Protein AF-A0A529LYV6-F1 (afdb_monomer)

Foldseek 3Di:
DVLLLVLCCVVQVPDPQKAADPRDPDDFKGKIFGHPAQAQVVVQVCCCVPVVDHWDAQCVVPPVRRRMIIDGSPDPNVVD

pLDDT: mean 94.19, std 5.78, range [56.62, 98.06]

Solvent-accessible surface area (backbone atoms only — not comparable to full-atom values): 4658 Å² total; per-residue (Å²): 119,66,63,30,49,54,49,42,54,62,55,48,69,72,40,88,54,50,44,70,68,85,82,70,97,71,68,51,66,49,62,34,32,44,69,96,45,65,54,15,59,62,52,33,52,51,39,31,73,76,70,70,45,86,51,45,39,17,50,85,78,36,77,94,31,26,32,24,34,38,39,78,35,81,57,61,73,94,79,101

Sequence (80 aa):
IRTGLDLAYDRLARIPGVILPTKPRGGMYAFFAIEGEADARQVCARILETARVGLAPGHLFGNSAAAFLRMCVCRDSGQI

Mean predicted aligned error: 2.86 Å

Secondary structure (DSSP, 8-state):
-HHHHHHHHHHHTTSTTEE--PPPSS-SEEEEEETT---HHHHHHHHHHHH----EEGGGG-GGGTTEEEEE--S-TTT-

Radius of gyration: 11.98 Å; Cα contacts (8 Å, |Δi|>4): 128; chains: 1; bounding box: 25×30×30 Å

Structure (mmCIF, N/CA/C/O backbone):
data_AF-A0A529LYV6-F1
#
_entry.id   AF-A0A529LYV6-F1
#
loop_
_atom_site.group_PDB
_atom_site.id
_atom_site.type_symbol
_atom_site.label_atom_id
_atom_site.label_alt_id
_atom_site.label_comp_id
_atom_site.label_asym_id
_atom_site.label_entity_id
_atom_site.label_seq_id
_atom_site.pdbx_PDB_ins_code
_atom_site.Cartn_x
_atom_site.Cartn_y
_atom_site.Cartn_z
_atom_site.occupancy
_atom_site.B_iso_or_equiv
_atom_site.auth_seq_id
_atom_site.auth_comp_id
_atom_site.auth_asym_id
_atom_site.auth_atom_id
_atom_site.pdbx_PDB_model_num
ATOM 1 N N . ILE A 1 1 ? 6.260 -15.302 -1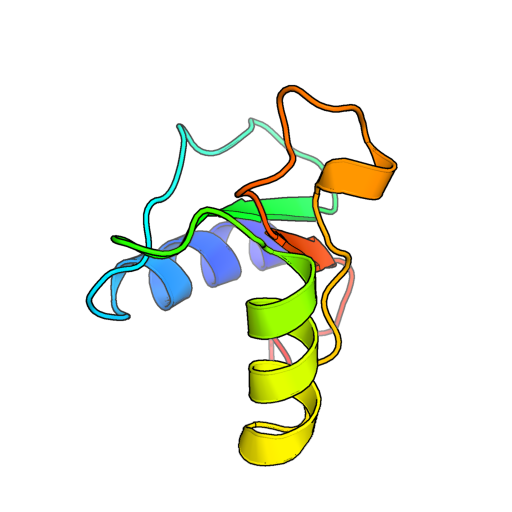0.188 1.00 56.62 1 ILE A N 1
ATOM 2 C CA . ILE A 1 1 ? 6.712 -14.006 -9.606 1.00 56.62 1 ILE A CA 1
ATOM 3 C C . ILE A 1 1 ? 5.791 -12.822 -9.979 1.00 56.62 1 ILE A C 1
ATOM 5 O O . ILE A 1 1 ? 5.660 -11.926 -9.1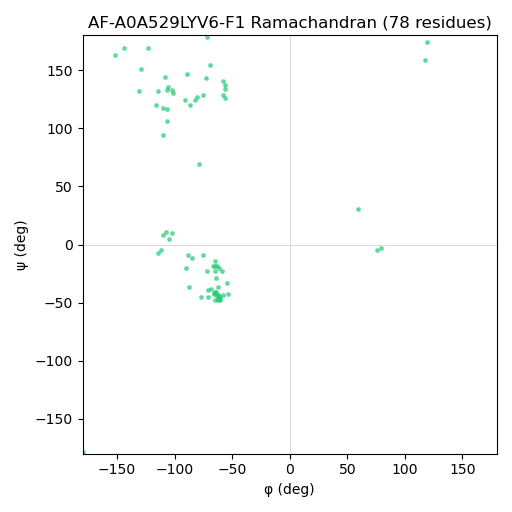63 1.00 56.62 1 ILE A O 1
ATOM 9 N N . ARG A 1 2 ? 5.074 -12.812 -11.122 1.00 68.19 2 ARG A N 1
ATOM 10 C CA . ARG A 1 2 ? 4.088 -11.749 -11.460 1.00 68.19 2 ARG A CA 1
ATOM 11 C C . ARG A 1 2 ? 2.822 -11.725 -10.583 1.00 68.19 2 ARG A C 1
ATOM 13 O O . ARG A 1 2 ? 2.379 -10.655 -10.183 1.00 68.19 2 ARG A O 1
ATOM 20 N N . THR A 1 3 ? 2.306 -12.902 -10.228 1.00 87.50 3 THR A N 1
ATOM 21 C CA . THR A 1 3 ? 1.001 -13.082 -9.569 1.00 87.50 3 THR A CA 1
ATOM 22 C C . THR A 1 3 ? 0.821 -12.262 -8.290 1.00 87.50 3 THR A C 1
ATOM 24 O O . THR A 1 3 ? -0.228 -11.662 -8.106 1.00 87.50 3 THR A O 1
ATOM 27 N N . GLY A 1 4 ? 1.835 -12.188 -7.420 1.00 93.69 4 GLY A N 1
ATOM 28 C CA . GLY A 1 4 ? 1.713 -11.472 -6.145 1.00 93.69 4 GLY A CA 1
ATOM 29 C C . GLY A 1 4 ? 1.505 -9.965 -6.317 1.00 93.69 4 GLY A C 1
ATOM 30 O O . GLY A 1 4 ? 0.678 -9.374 -5.633 1.00 93.69 4 GLY A O 1
ATOM 31 N N . LEU A 1 5 ? 2.214 -9.342 -7.263 1.00 94.94 5 LEU A N 1
ATOM 32 C CA . LEU A 1 5 ? 2.066 -7.912 -7.532 1.00 94.94 5 LEU A CA 1
ATOM 33 C C . LEU A 1 5 ? 0.722 -7.608 -8.203 1.00 94.94 5 LEU A C 1
ATOM 35 O O . LEU A 1 5 ? 0.087 -6.612 -7.867 1.00 94.94 5 LEU A O 1
ATOM 39 N N . ASP A 1 6 ? 0.284 -8.474 -9.119 1.00 94.81 6 ASP A N 1
ATOM 40 C CA . ASP A 1 6 ? -1.021 -8.352 -9.772 1.00 94.81 6 ASP A CA 1
ATOM 41 C C . ASP A 1 6 ? -2.159 -8.423 -8.745 1.00 94.81 6 ASP A C 1
ATOM 43 O O . ASP A 1 6 ? -3.018 -7.543 -8.725 1.00 94.81 6 ASP A O 1
ATOM 47 N N . LEU A 1 7 ? -2.113 -9.409 -7.842 1.00 95.69 7 LEU A N 1
ATOM 48 C CA . LEU A 1 7 ? -3.085 -9.559 -6.757 1.00 95.69 7 LEU A CA 1
ATOM 49 C C . LEU A 1 7 ? -3.056 -8.377 -5.788 1.00 95.69 7 LEU A C 1
ATOM 51 O O . LEU A 1 7 ? -4.113 -7.867 -5.425 1.00 95.69 7 LEU A O 1
ATOM 55 N N . ALA A 1 8 ? -1.867 -7.919 -5.387 1.00 96.25 8 ALA A N 1
ATOM 56 C CA . ALA A 1 8 ? -1.748 -6.778 -4.486 1.00 96.25 8 ALA A CA 1
ATOM 57 C C . ALA A 1 8 ? -2.373 -5.520 -5.099 1.00 96.25 8 ALA A C 1
ATOM 59 O O . ALA A 1 8 ? -3.153 -4.855 -4.431 1.00 96.25 8 ALA A O 1
ATOM 60 N N . TYR A 1 9 ? -2.091 -5.219 -6.369 1.00 96.75 9 TYR A N 1
ATOM 61 C CA . TYR A 1 9 ? -2.664 -4.050 -7.041 1.00 96.75 9 TYR A CA 1
ATOM 62 C C . TYR A 1 9 ? -4.179 -4.152 -7.217 1.00 96.75 9 TYR A C 1
ATOM 64 O O . TYR A 1 9 ? -4.875 -3.174 -6.966 1.00 96.75 9 TYR A O 1
ATOM 72 N N . ASP A 1 10 ? -4.695 -5.321 -7.602 1.00 96.38 10 ASP A N 1
ATOM 73 C CA . ASP A 1 10 ? -6.139 -5.541 -7.741 1.00 96.38 10 ASP A CA 1
ATOM 74 C C . ASP A 1 10 ? -6.878 -5.378 -6.403 1.00 96.38 10 ASP A C 1
ATOM 76 O O . ASP A 1 10 ? -7.919 -4.729 -6.335 1.00 96.38 10 ASP A O 1
ATOM 80 N N . ARG A 1 11 ? -6.327 -5.922 -5.311 1.00 96.75 11 ARG A N 1
ATOM 81 C CA . ARG A 1 11 ? -6.965 -5.866 -3.987 1.00 96.75 11 ARG A CA 1
ATOM 82 C C . ARG A 1 11 ? -6.815 -4.512 -3.312 1.00 96.75 11 ARG A C 1
ATOM 84 O O . ARG A 1 11 ? -7.798 -3.992 -2.795 1.00 96.75 11 ARG A O 1
ATOM 91 N N . LEU A 1 12 ? -5.615 -3.930 -3.336 1.00 97.12 12 LEU A N 1
ATOM 92 C CA . LEU A 1 12 ? -5.355 -2.616 -2.746 1.00 97.12 12 LEU A CA 1
ATOM 93 C C . LEU A 1 12 ? -6.187 -1.525 -3.431 1.00 97.12 12 LEU A C 1
ATOM 95 O O . LEU A 1 12 ? -6.707 -0.657 -2.741 1.00 97.12 12 LEU A O 1
ATOM 99 N N . ALA A 1 13 ? -6.397 -1.609 -4.751 1.00 96.69 13 ALA A N 1
ATOM 100 C CA . ALA A 1 13 ? -7.225 -0.650 -5.490 1.00 96.69 13 ALA A CA 1
ATOM 101 C C . ALA A 1 13 ? -8.704 -0.644 -5.061 1.00 96.69 13 ALA A C 1
ATOM 103 O O . ALA A 1 13 ? -9.419 0.313 -5.346 1.00 96.69 13 ALA A O 1
ATOM 104 N N . ARG A 1 14 ? -9.178 -1.700 -4.387 1.00 97.44 14 ARG A N 1
ATOM 105 C CA . ARG A 1 14 ? -10.560 -1.805 -3.890 1.00 97.44 14 ARG A CA 1
ATOM 106 C C . ARG A 1 14 ? -10.737 -1.221 -2.490 1.00 97.44 14 ARG A C 1
ATOM 108 O O . ARG A 1 14 ? -11.870 -1.127 -2.025 1.00 97.44 14 ARG A O 1
ATOM 115 N N . ILE A 1 15 ? -9.649 -0.867 -1.806 1.00 96.56 15 ILE A N 1
ATOM 116 C CA . ILE A 1 15 ? -9.699 -0.293 -0.462 1.00 96.56 15 ILE A CA 1
ATOM 117 C C . ILE A 1 15 ? -9.866 1.229 -0.592 1.00 96.56 15 ILE A C 1
ATOM 119 O O . ILE A 1 15 ? -8.996 1.882 -1.175 1.00 96.56 15 ILE A O 1
ATOM 123 N N . PRO A 1 16 ? -10.947 1.820 -0.048 1.00 96.56 16 PRO A N 1
ATOM 124 C CA . PRO A 1 16 ? -11.146 3.265 -0.087 1.00 96.56 16 PRO A CA 1
ATOM 125 C C . PRO A 1 16 ? -9.971 4.026 0.534 1.00 96.56 16 PRO A C 1
ATOM 127 O O . PRO A 1 16 ? -9.457 3.640 1.583 1.00 96.56 16 PRO A O 1
ATOM 130 N N . GLY A 1 17 ? -9.552 5.108 -0.122 1.00 96.00 17 GLY A N 1
ATOM 131 C CA . GLY A 1 17 ? -8.441 5.947 0.329 1.00 96.00 17 GLY A CA 1
ATOM 132 C C . GLY A 1 17 ? -7.049 5.392 0.017 1.00 96.00 17 GLY A C 1
ATOM 133 O O . GLY A 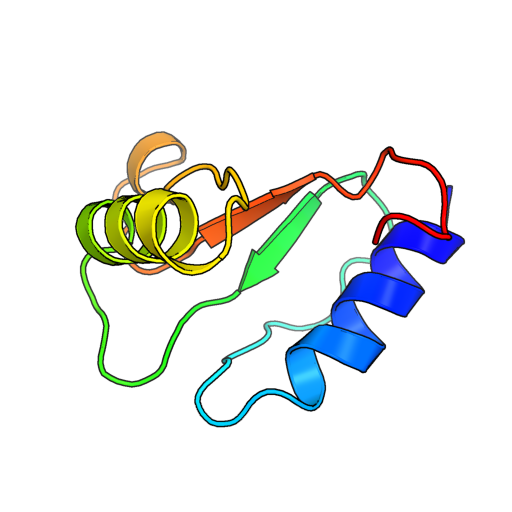1 17 ? -6.068 6.079 0.279 1.00 96.00 17 GLY A O 1
ATOM 134 N N . VAL A 1 18 ? -6.907 4.194 -0.564 1.00 97.69 18 VAL A N 1
ATOM 135 C CA . VAL A 1 18 ? -5.597 3.734 -1.047 1.00 97.69 18 VAL A CA 1
ATOM 136 C C . VAL A 1 18 ? -5.226 4.452 -2.345 1.00 97.69 18 VAL A C 1
ATOM 138 O O . VAL A 1 18 ? -5.970 4.442 -3.323 1.00 97.69 18 VAL A O 1
ATOM 141 N N . ILE A 1 19 ? -4.021 5.018 -2.374 1.00 97.31 19 ILE A N 1
ATOM 142 C CA . ILE A 1 19 ? -3.422 5.653 -3.547 1.00 97.31 19 ILE A CA 1
ATOM 143 C C . ILE A 1 19 ? -2.329 4.729 -4.086 1.00 97.31 19 ILE A C 1
ATOM 145 O O . ILE A 1 19 ? -1.320 4.481 -3.419 1.00 97.31 19 ILE A O 1
ATOM 149 N N . LEU A 1 20 ? -2.516 4.230 -5.308 1.00 96.69 20 LEU A N 1
ATOM 150 C CA . LEU A 1 20 ? -1.552 3.370 -5.997 1.00 96.69 20 LEU A CA 1
ATOM 151 C C . LEU A 1 20 ? -0.836 4.137 -7.120 1.00 96.69 20 LEU A C 1
ATOM 153 O O . LEU A 1 20 ? -1.499 4.781 -7.933 1.00 96.69 20 LEU A O 1
ATOM 157 N N . PRO A 1 21 ? 0.502 4.046 -7.217 1.00 94.62 21 PRO A N 1
ATOM 158 C CA . PRO A 1 21 ? 1.234 4.520 -8.385 1.00 94.62 21 PRO A CA 1
ATOM 159 C C . PRO A 1 21 ? 1.003 3.586 -9.584 1.00 94.62 21 PRO A C 1
ATOM 161 O O . PRO A 1 21 ? 0.349 2.550 -9.479 1.00 94.62 21 PRO A O 1
ATOM 164 N N . THR A 1 22 ? 1.581 3.906 -10.743 1.00 95.12 22 THR A N 1
ATOM 165 C CA . THR A 1 22 ? 1.576 2.983 -11.886 1.00 95.12 22 THR A CA 1
ATOM 166 C C . THR A 1 22 ? 2.229 1.655 -11.505 1.00 95.12 22 THR A C 1
ATOM 168 O O . THR A 1 22 ? 3.361 1.629 -11.014 1.00 95.12 22 THR A O 1
ATOM 171 N N . LYS A 1 23 ? 1.536 0.541 -11.777 1.00 94.12 23 LYS A N 1
ATOM 172 C CA . LYS A 1 23 ? 2.033 -0.798 -11.449 1.00 94.12 23 LYS A CA 1
ATOM 173 C C . LYS A 1 23 ? 3.409 -1.047 -12.081 1.00 94.12 23 LYS A C 1
ATOM 175 O O . LYS A 1 23 ? 3.541 -0.923 -13.303 1.00 94.12 23 LYS A O 1
ATOM 180 N N . PRO A 1 24 ? 4.427 -1.447 -11.297 1.00 92.69 24 PRO A N 1
ATOM 181 C CA . PRO A 1 24 ? 5.740 -1.719 -11.849 1.00 92.69 24 PRO A CA 1
ATOM 182 C C . PRO A 1 24 ? 5.716 -2.975 -12.728 1.00 92.69 24 PRO A C 1
ATOM 184 O O . PRO A 1 24 ? 4.899 -3.880 -12.560 1.00 92.69 24 PRO A O 1
ATOM 187 N N . ARG A 1 25 ? 6.652 -3.054 -13.680 1.00 90.12 25 ARG A N 1
ATOM 188 C CA . ARG A 1 25 ? 6.751 -4.184 -14.625 1.00 90.12 25 ARG A CA 1
ATOM 189 C C . ARG A 1 25 ? 7.130 -5.511 -13.950 1.00 90.12 25 ARG A C 1
ATOM 191 O O . ARG A 1 25 ? 6.925 -6.570 -14.543 1.00 90.12 25 ARG A O 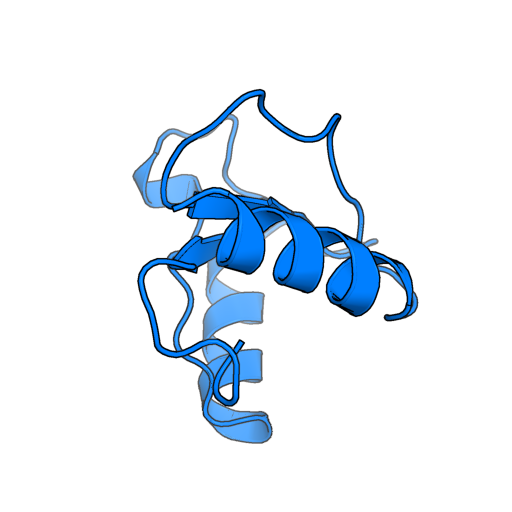1
ATOM 198 N N . GLY A 1 26 ? 7.678 -5.448 -12.739 1.00 88.62 26 GLY A N 1
ATOM 199 C CA . GLY A 1 26 ? 8.071 -6.590 -11.922 1.00 88.62 26 GLY A CA 1
ATOM 200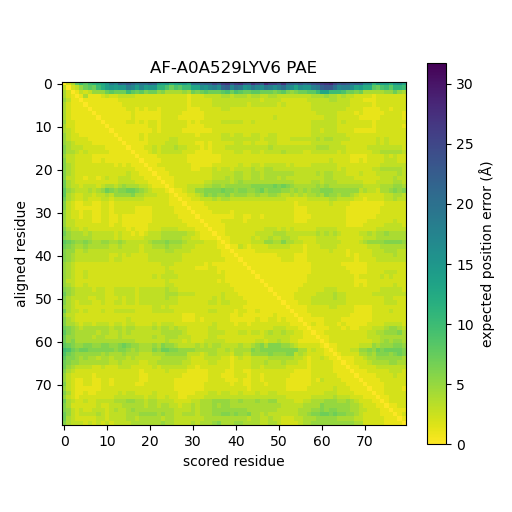 C C . GLY A 1 26 ? 8.657 -6.146 -10.582 1.00 88.62 26 GL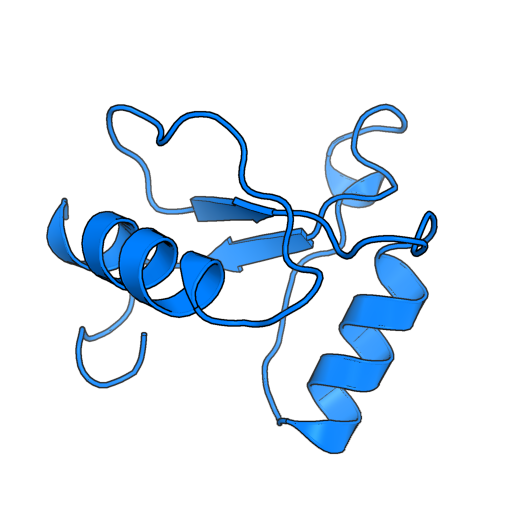Y A C 1
ATOM 201 O O . GLY A 1 26 ? 8.735 -4.953 -10.293 1.00 88.62 26 GLY A O 1
ATOM 202 N N . GLY A 1 27 ? 9.074 -7.121 -9.778 1.00 90.88 27 GLY A N 1
ATOM 203 C CA . GLY A 1 27 ? 9.595 -6.912 -8.429 1.00 90.88 27 GLY A CA 1
ATOM 204 C C . GLY A 1 27 ? 8.753 -7.618 -7.370 1.00 90.88 27 GLY A C 1
ATOM 205 O O . GLY A 1 27 ? 7.712 -8.201 -7.664 1.00 90.88 27 GLY A O 1
ATOM 206 N N . MET A 1 28 ? 9.235 -7.577 -6.130 1.00 93.88 28 MET A N 1
ATOM 207 C CA . MET A 1 28 ? 8.601 -8.229 -4.979 1.00 93.88 28 MET A CA 1
ATOM 208 C C . MET A 1 28 ? 7.938 -7.248 -4.009 1.00 93.88 28 MET A C 1
ATOM 210 O O . MET A 1 28 ? 7.553 -7.648 -2.912 1.00 93.88 28 MET A O 1
ATOM 214 N N . TYR A 1 29 ? 7.806 -5.976 -4.391 1.00 95.44 29 TYR A N 1
ATOM 215 C CA . TYR A 1 29 ? 7.270 -4.933 -3.525 1.00 95.44 29 TYR A CA 1
ATOM 216 C C . TYR A 1 29 ? 6.186 -4.116 -4.222 1.00 95.44 29 TYR A C 1
ATOM 218 O O . TYR A 1 29 ? 6.385 -3.649 -5.343 1.00 95.44 29 TYR A O 1
ATOM 226 N N . ALA A 1 30 ? 5.069 -3.915 -3.527 1.00 96.12 30 ALA A N 1
ATOM 227 C CA . ALA A 1 30 ? 4.054 -2.933 -3.881 1.00 96.12 30 ALA A CA 1
ATOM 228 C C . ALA A 1 30 ? 4.224 -1.701 -2.984 1.00 96.12 30 ALA A C 1
ATOM 230 O O . ALA A 1 30 ? 4.336 -1.836 -1.764 1.00 96.12 30 ALA A O 1
ATOM 231 N N . PHE A 1 31 ? 4.255 -0.520 -3.596 1.00 96.44 31 PHE A N 1
ATOM 232 C CA . PHE A 1 31 ? 4.235 0.760 -2.896 1.00 96.44 31 PHE A CA 1
ATOM 233 C C . PHE A 1 31 ? 2.861 1.392 -3.063 1.00 96.44 31 PHE A C 1
ATOM 235 O O . PHE A 1 31 ? 2.324 1.387 -4.168 1.00 96.44 31 PHE A O 1
ATOM 242 N N . PHE A 1 32 ? 2.312 1.928 -1.982 1.00 97.62 32 PHE A N 1
ATOM 243 C CA . PHE A 1 32 ? 1.035 2.638 -1.976 1.00 97.62 32 PHE A CA 1
ATOM 244 C C . PHE A 1 32 ? 1.024 3.670 -0.848 1.00 97.62 32 PHE A C 1
ATOM 246 O O . PHE A 1 32 ? 1.853 3.600 0.056 1.00 97.62 32 PHE A O 1
ATOM 253 N N . ALA A 1 33 ? 0.110 4.625 -0.903 1.00 97.56 33 ALA A N 1
ATOM 254 C CA . ALA A 1 33 ? -0.132 5.591 0.165 1.00 97.56 33 ALA A CA 1
ATOM 255 C C . ALA A 1 33 ? -1.598 5.520 0.608 1.00 97.56 33 ALA A C 1
ATOM 257 O O . ALA A 1 33 ? -2.413 4.862 -0.042 1.00 97.56 33 ALA A O 1
ATOM 258 N N . ILE A 1 34 ? -1.922 6.183 1.716 1.00 97.00 34 ILE A N 1
ATOM 259 C CA . ILE A 1 34 ? -3.295 6.360 2.193 1.00 97.00 34 ILE A CA 1
ATOM 260 C C . ILE A 1 34 ? -3.630 7.851 2.110 1.00 97.00 34 ILE A C 1
ATOM 262 O O . ILE A 1 34 ? -2.831 8.696 2.507 1.00 97.00 34 ILE A O 1
ATOM 266 N N . GLU A 1 35 ? -4.789 8.181 1.552 1.00 96.69 35 GLU A N 1
ATOM 267 C CA . GLU A 1 35 ? -5.277 9.550 1.430 1.00 96.69 35 GLU A CA 1
ATOM 268 C C . GLU A 1 35 ? -5.333 10.238 2.800 1.00 96.69 35 GLU A C 1
ATOM 270 O O . GLU A 1 35 ? -5.785 9.662 3.788 1.00 96.69 35 GLU A O 1
ATOM 275 N N . GLY A 1 36 ? -4.836 11.475 2.862 1.00 95.25 36 GLY A N 1
ATOM 276 C CA . GLY A 1 36 ? -4.773 12.258 4.098 1.00 95.25 36 GLY A CA 1
ATOM 277 C C . GLY A 1 36 ? -3.666 11.848 5.078 1.00 95.25 36 GLY A C 1
ATOM 278 O O . GLY A 1 36 ? -3.469 12.544 6.071 1.00 95.25 36 GLY A O 1
ATOM 279 N N . GLU A 1 37 ? -2.907 10.784 4.804 1.00 95.31 37 GLU A N 1
ATOM 280 C CA . GLU A 1 37 ? -1.863 10.278 5.701 1.00 95.31 37 GLU A CA 1
ATOM 281 C C . GLU A 1 37 ? -0.459 10.593 5.168 1.00 95.31 37 GLU A C 1
ATOM 283 O O . GLU A 1 37 ? 0.034 9.975 4.223 1.00 95.31 37 GLU A O 1
ATOM 288 N N . ALA A 1 38 ? 0.218 11.553 5.801 1.00 92.81 38 ALA A N 1
ATOM 289 C CA . ALA A 1 38 ? 1.575 11.955 5.421 1.00 92.81 38 ALA A CA 1
ATOM 290 C C . ALA A 1 38 ? 2.682 11.163 6.145 1.00 92.81 38 ALA A C 1
ATOM 292 O O . ALA A 1 38 ? 3.817 11.124 5.668 1.00 92.81 38 ALA A O 1
ATOM 293 N N . ASP A 1 39 ? 2.369 10.535 7.284 1.00 93.56 39 ASP A N 1
ATOM 294 C CA . ASP A 1 39 ? 3.326 9.779 8.098 1.00 93.56 39 ASP A CA 1
ATOM 295 C C . ASP A 1 39 ? 3.045 8.272 8.034 1.00 93.56 39 ASP A C 1
ATOM 297 O O . ASP A 1 39 ? 2.283 7.708 8.827 1.00 93.56 39 ASP A O 1
ATOM 301 N N . ALA A 1 40 ? 3.733 7.583 7.119 1.00 95.44 40 ALA A N 1
ATOM 302 C CA . ALA A 1 40 ? 3.591 6.139 6.964 1.00 95.44 40 ALA A CA 1
ATOM 303 C C . ALA A 1 40 ? 3.983 5.345 8.222 1.00 95.44 40 ALA A C 1
ATOM 305 O O . ALA A 1 40 ? 3.572 4.193 8.357 1.00 95.44 40 ALA A O 1
ATOM 306 N N . ARG A 1 41 ? 4.764 5.907 9.160 1.00 95.50 41 ARG A N 1
ATOM 307 C CA . ARG A 1 41 ? 5.134 5.201 10.398 1.00 95.50 41 ARG A CA 1
ATOM 308 C C . ARG A 1 41 ? 3.906 4.947 11.266 1.00 95.50 41 ARG A C 1
ATOM 310 O O . ARG A 1 41 ? 3.721 3.821 11.731 1.00 95.50 41 ARG A O 1
ATOM 317 N N . GLN A 1 42 ? 3.077 5.970 11.464 1.00 95.81 42 GLN A N 1
ATOM 318 C CA . GLN A 1 42 ? 1.855 5.867 12.266 1.00 95.81 42 GLN A CA 1
ATOM 319 C C . GLN A 1 42 ? 0.839 4.938 11.605 1.00 95.81 42 GLN A C 1
ATOM 321 O O . GLN A 1 42 ? 0.258 4.079 12.270 1.00 95.81 42 GLN A O 1
ATOM 326 N N . VAL A 1 43 ? 0.693 5.041 10.281 1.00 96.94 43 VAL A N 1
ATOM 327 C CA . VAL A 1 43 ? -0.193 4.158 9.515 1.00 96.94 43 VAL A CA 1
ATOM 328 C C . VAL A 1 43 ? 0.259 2.700 9.612 1.00 96.94 43 VAL A C 1
ATOM 330 O O . VAL A 1 43 ? -0.556 1.832 9.920 1.00 96.94 43 VAL A O 1
ATOM 333 N N . CYS A 1 44 ? 1.552 2.412 9.418 1.00 97.69 44 CYS A N 1
ATOM 334 C CA . CYS A 1 44 ? 2.094 1.056 9.551 1.00 97.69 44 CYS A CA 1
ATOM 335 C C . CYS A 1 44 ? 1.849 0.471 10.950 1.00 97.69 44 CYS A C 1
ATOM 337 O O . CYS A 1 44 ? 1.457 -0.690 11.052 1.00 97.69 44 CYS A O 1
ATOM 339 N N . ALA A 1 45 ? 2.052 1.255 12.016 1.00 97.50 45 ALA A N 1
ATOM 340 C CA . ALA A 1 45 ? 1.798 0.807 13.386 1.00 97.50 45 ALA A CA 1
ATOM 341 C C . ALA A 1 45 ? 0.315 0.469 13.604 1.00 97.50 45 ALA A C 1
ATOM 343 O O . ALA A 1 45 ? -0.012 -0.623 14.067 1.00 97.50 45 ALA A O 1
ATOM 344 N N . ARG A 1 46 ? -0.589 1.352 13.164 1.00 97.12 46 ARG A N 1
ATOM 345 C CA . ARG A 1 46 ? -2.037 1.135 13.270 1.00 97.12 46 ARG A CA 1
ATOM 346 C C . ARG A 1 46 ? -2.494 -0.100 12.494 1.00 97.12 46 ARG A C 1
ATOM 348 O O . ARG A 1 46 ? -3.277 -0.893 13.014 1.00 97.12 46 ARG A O 1
ATOM 355 N N . ILE A 1 47 ? -2.002 -0.295 11.269 1.00 97.12 47 ILE A N 1
ATOM 356 C CA . ILE A 1 47 ? -2.311 -1.483 10.453 1.00 97.12 47 ILE A CA 1
ATOM 357 C C . ILE A 1 47 ? -1.780 -2.758 11.124 1.00 97.12 47 ILE A C 1
ATOM 359 O O . ILE A 1 47 ? -2.476 -3.775 11.156 1.00 97.12 47 ILE A O 1
ATOM 363 N N . LEU A 1 48 ? -0.577 -2.716 11.699 1.00 97.81 48 LEU A N 1
ATOM 364 C CA . LEU A 1 48 ? -0.011 -3.854 12.418 1.00 97.81 48 LEU A CA 1
ATOM 365 C C . LEU A 1 48 ? -0.869 -4.243 13.629 1.00 97.81 48 LEU A C 1
ATOM 367 O O . LEU A 1 48 ? -1.145 -5.424 13.830 1.00 97.81 48 LEU A O 1
ATOM 371 N N . GLU A 1 49 ? -1.310 -3.267 14.417 1.00 98.06 49 GLU A N 1
ATOM 372 C CA . GLU A 1 49 ? -2.098 -3.508 15.630 1.00 98.06 49 GLU A CA 1
ATOM 373 C C . GLU A 1 49 ? -3.517 -3.994 15.317 1.00 98.06 49 GLU A C 1
ATOM 375 O O . GLU A 1 49 ? -3.985 -4.968 15.910 1.00 98.06 49 GLU A O 1
ATOM 380 N N . THR A 1 50 ? -4.186 -3.348 14.358 1.00 97.62 50 THR A N 1
ATOM 381 C CA . THR A 1 50 ? -5.610 -3.588 14.064 1.00 97.62 50 THR A CA 1
ATOM 382 C C . THR A 1 50 ? -5.850 -4.717 13.068 1.00 97.62 50 THR A C 1
ATOM 384 O O . THR A 1 50 ? -6.797 -5.483 13.232 1.00 97.62 50 THR A O 1
ATOM 387 N N . ALA A 1 51 ? -4.988 -4.856 12.059 1.00 96.06 51 ALA A N 1
ATOM 388 C CA . ALA A 1 51 ? -5.151 -5.825 10.976 1.00 96.06 51 ALA A CA 1
ATOM 389 C C . ALA A 1 51 ? -4.099 -6.944 10.996 1.00 96.06 51 ALA A C 1
ATOM 391 O O . ALA A 1 51 ? -4.189 -7.872 10.195 1.00 96.06 51 ALA A O 1
ATOM 392 N N . ARG A 1 52 ? -3.104 -6.887 11.898 1.00 96.88 52 ARG A N 1
ATOM 393 C CA . ARG A 1 52 ? -2.011 -7.877 11.998 1.00 96.88 52 ARG A CA 1
ATOM 394 C C . ARG A 1 52 ? -1.183 -8.003 10.716 1.00 96.88 52 ARG A C 1
ATOM 396 O O . ARG A 1 52 ? -0.619 -9.059 10.431 1.00 96.88 52 ARG A O 1
ATOM 403 N N . VAL A 1 53 ? -1.063 -6.910 9.960 1.00 96.56 53 VAL A N 1
ATOM 404 C CA . VAL A 1 53 ? -0.255 -6.850 8.736 1.00 96.56 53 VAL A CA 1
ATOM 405 C C . VAL A 1 53 ? 0.974 -5.975 8.968 1.00 96.56 53 VAL A C 1
ATOM 407 O O . VAL A 1 53 ? 0.868 -4.782 9.229 1.00 96.56 53 VAL A O 1
ATOM 410 N N . GLY A 1 54 ? 2.161 -6.572 8.852 1.00 96.88 54 GLY A N 1
ATOM 411 C CA . GLY A 1 54 ? 3.427 -5.842 8.900 1.00 96.88 54 GLY A CA 1
ATOM 412 C C . GLY A 1 54 ? 3.758 -5.194 7.556 1.00 96.88 54 GLY A C 1
ATOM 413 O O . GLY A 1 54 ? 3.801 -5.875 6.530 1.00 96.88 54 GLY A O 1
ATOM 414 N N . LEU A 1 55 ? 4.035 -3.891 7.572 1.00 97.69 55 LEU A N 1
ATOM 415 C CA . LEU A 1 55 ? 4.424 -3.094 6.406 1.00 97.69 55 LEU A CA 1
ATOM 416 C C . LEU A 1 55 ? 5.695 -2.299 6.714 1.00 97.69 55 LEU A C 1
ATOM 418 O O . LEU A 1 55 ? 5.948 -1.935 7.863 1.00 97.69 55 LEU A O 1
ATOM 422 N N . ALA A 1 56 ? 6.500 -2.022 5.687 1.00 97.69 56 ALA A N 1
ATOM 423 C CA . ALA A 1 56 ? 7.676 -1.172 5.843 1.00 97.69 56 ALA A CA 1
ATOM 424 C C . ALA A 1 56 ? 7.303 0.294 5.555 1.00 97.69 56 ALA A C 1
ATOM 426 O O . ALA A 1 56 ? 6.792 0.575 4.467 1.00 97.69 56 ALA A O 1
ATOM 427 N N . PRO A 1 57 ? 7.552 1.228 6.490 1.00 97.00 57 PRO A N 1
ATOM 428 C CA . PRO A 1 57 ? 7.270 2.640 6.276 1.00 97.00 57 PRO A CA 1
ATOM 429 C C . PRO A 1 57 ? 8.267 3.260 5.290 1.00 97.00 57 PRO A C 1
ATOM 431 O O . PRO A 1 57 ? 9.454 2.926 5.275 1.00 97.00 57 PRO A O 1
ATOM 434 N N . GLY A 1 58 ? 7.779 4.178 4.463 1.00 93.94 58 GLY A N 1
ATOM 435 C CA . GLY A 1 58 ? 8.497 4.676 3.297 1.00 93.94 58 GLY A CA 1
ATOM 436 C C . GLY A 1 58 ? 9.688 5.581 3.608 1.00 93.94 58 GLY A C 1
ATOM 437 O O . GLY A 1 58 ? 10.631 5.612 2.826 1.00 93.94 58 GLY A O 1
ATOM 438 N N . HIS A 1 59 ? 9.729 6.225 4.781 1.00 92.88 59 HIS A N 1
ATOM 439 C CA . HIS A 1 59 ? 10.884 7.034 5.206 1.00 92.88 59 HIS A CA 1
ATOM 440 C C . HIS A 1 59 ? 12.197 6.231 5.271 1.00 92.88 59 HIS A C 1
ATOM 442 O O . HIS A 1 59 ? 13.274 6.804 5.129 1.00 92.88 59 HIS A O 1
ATOM 448 N N . LEU A 1 60 ? 12.120 4.900 5.416 1.00 92.56 60 LEU A N 1
ATOM 449 C CA . LEU A 1 60 ? 13.279 4.000 5.341 1.00 92.56 60 LEU A CA 1
ATOM 450 C C . LEU A 1 60 ? 13.931 3.969 3.945 1.00 92.56 60 LEU A C 1
ATOM 452 O O . LEU A 1 60 ? 15.046 3.478 3.802 1.00 92.56 60 LEU A O 1
ATOM 456 N N . PHE A 1 61 ? 13.244 4.485 2.923 1.00 91.69 61 PHE A N 1
ATOM 457 C CA . PHE A 1 61 ? 13.692 4.548 1.529 1.00 91.69 61 PHE A CA 1
ATOM 458 C C . PHE A 1 61 ? 14.001 5.984 1.074 1.00 91.69 61 PHE A C 1
ATOM 460 O O . PHE A 1 61 ? 14.255 6.212 -0.107 1.00 91.69 61 PHE A O 1
ATOM 467 N N . GLY A 1 62 ? 13.993 6.947 2.001 1.00 91.56 62 GLY A N 1
ATOM 468 C CA . GLY A 1 62 ? 14.256 8.360 1.739 1.00 91.56 62 GLY A CA 1
ATOM 469 C C . GLY A 1 62 ? 13.061 9.260 2.049 1.00 91.56 62 GLY A C 1
ATOM 470 O O . GLY A 1 62 ? 11.909 8.829 2.080 1.00 91.56 62 GLY A O 1
ATOM 471 N N . ASN A 1 63 ? 13.340 10.546 2.267 1.00 88.94 63 ASN A N 1
ATOM 472 C CA . ASN A 1 63 ? 12.334 11.508 2.726 1.00 88.94 63 ASN A CA 1
ATOM 473 C C . ASN A 1 63 ? 11.202 11.734 1.708 1.00 88.94 63 ASN A C 1
ATOM 475 O O . ASN A 1 63 ? 10.065 11.991 2.089 1.00 88.94 63 ASN A O 1
ATOM 479 N N . SER A 1 64 ? 11.487 11.577 0.412 1.00 90.25 64 SER A N 1
ATOM 480 C CA . SER A 1 64 ? 10.483 11.667 -0.657 1.00 90.25 64 SER A CA 1
ATOM 481 C C . SER A 1 64 ? 9.427 10.559 -0.597 1.00 90.25 64 SER A C 1
ATOM 483 O O . SER A 1 64 ? 8.357 10.709 -1.180 1.00 90.25 64 SER A O 1
ATOM 485 N N . ALA A 1 65 ? 9.701 9.464 0.116 1.00 92.25 65 ALA A N 1
ATOM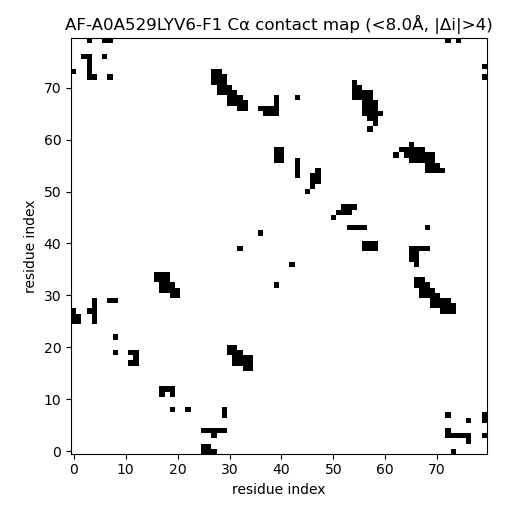 486 C CA . ALA A 1 65 ? 8.792 8.338 0.275 1.00 92.25 65 ALA A CA 1
ATOM 487 C C . ALA A 1 65 ? 8.081 8.331 1.640 1.00 92.25 65 ALA A C 1
ATOM 489 O O . ALA A 1 65 ? 7.428 7.346 1.961 1.00 92.25 65 ALA A O 1
ATOM 490 N N . ALA A 1 66 ? 8.171 9.393 2.451 1.00 93.38 66 ALA A N 1
ATOM 491 C CA . ALA A 1 66 ? 7.676 9.403 3.835 1.00 93.38 66 ALA A CA 1
ATOM 492 C C . ALA A 1 66 ? 6.195 8.996 4.001 1.00 93.38 66 ALA A C 1
ATOM 494 O O . ALA A 1 66 ? 5.862 8.330 4.980 1.00 93.38 66 ALA A O 1
ATOM 495 N N . ALA A 1 67 ? 5.342 9.324 3.025 1.00 95.12 67 ALA A N 1
ATOM 496 C CA . ALA A 1 67 ? 3.918 8.975 3.018 1.00 95.12 67 ALA A CA 1
ATOM 497 C C . ALA A 1 67 ? 3.611 7.565 2.468 1.00 95.12 67 ALA A C 1
ATOM 4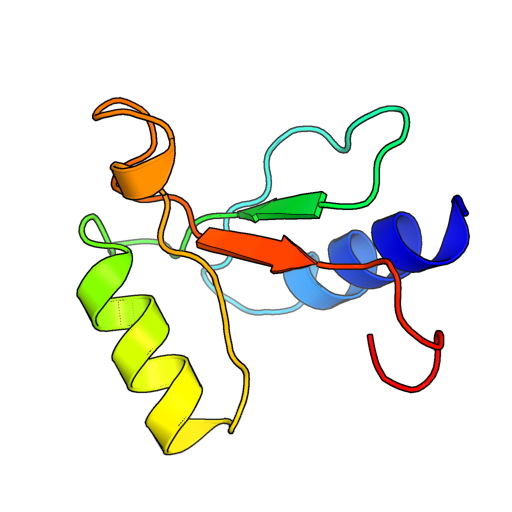99 O O . ALA A 1 67 ? 2.489 7.076 2.585 1.00 95.12 67 ALA A O 1
ATOM 500 N N . PHE A 1 68 ? 4.585 6.894 1.850 1.00 97.12 68 PHE A N 1
ATOM 501 C CA . PHE A 1 68 ? 4.369 5.599 1.210 1.00 97.12 68 PHE A CA 1
ATOM 502 C C . PHE A 1 68 ? 4.580 4.437 2.180 1.00 97.12 68 PHE A C 1
ATOM 504 O O . PHE A 1 68 ? 5.450 4.457 3.046 1.00 97.12 68 PHE A O 1
ATOM 511 N N . LEU A 1 69 ? 3.818 3.370 1.981 1.00 97.88 69 LEU A N 1
ATOM 512 C CA . LEU A 1 69 ? 3.968 2.076 2.624 1.00 97.88 69 LEU A CA 1
ATOM 513 C C . LEU A 1 69 ? 4.489 1.076 1.594 1.00 97.88 69 LEU A C 1
ATOM 515 O O . LEU A 1 69 ? 4.105 1.114 0.423 1.00 97.88 69 LEU A O 1
ATOM 519 N N . ARG A 1 70 ? 5.342 0.149 2.033 1.00 97.81 70 ARG A N 1
ATOM 520 C CA . ARG A 1 70 ? 5.862 -0.931 1.191 1.00 97.81 70 ARG A CA 1
ATOM 521 C C . ARG A 1 70 ? 5.400 -2.291 1.702 1.00 97.81 70 ARG A C 1
ATOM 523 O O . ARG A 1 70 ? 5.766 -2.711 2.803 1.00 97.81 70 ARG A O 1
ATOM 530 N N . MET A 1 71 ? 4.675 -3.010 0.851 1.00 97.31 71 MET A N 1
ATOM 531 C CA . MET A 1 71 ? 4.224 -4.383 1.073 1.00 97.31 71 MET A CA 1
ATOM 532 C C . MET A 1 71 ? 5.101 -5.368 0.297 1.00 97.31 71 MET A C 1
ATOM 534 O O . MET A 1 71 ? 5.357 -5.170 -0.890 1.00 97.31 71 MET A O 1
ATOM 538 N N . CYS A 1 72 ? 5.553 -6.441 0.951 1.00 96.50 72 CYS A N 1
ATOM 539 C CA . CYS A 1 72 ? 6.227 -7.552 0.278 1.00 96.50 72 CYS A CA 1
ATOM 540 C C . CYS A 1 72 ? 5.192 -8.510 -0.319 1.00 96.50 72 CYS A C 1
ATOM 542 O O . CYS A 1 72 ? 4.353 -9.037 0.408 1.00 96.50 72 CYS A O 1
ATOM 544 N N . VAL A 1 73 ? 5.290 -8.763 -1.625 1.00 95.31 73 VAL A N 1
ATOM 545 C CA . VAL A 1 73 ? 4.418 -9.694 -2.360 1.00 95.31 73 VAL A CA 1
ATOM 546 C C . VAL A 1 73 ? 5.108 -11.016 -2.711 1.00 95.31 73 VAL A C 1
ATOM 548 O O . VAL A 1 73 ? 4.531 -11.854 -3.400 1.00 95.31 73 VAL A O 1
ATOM 551 N N . CYS A 1 74 ? 6.346 -11.227 -2.244 1.00 94.69 74 CYS A N 1
ATOM 552 C CA . CYS A 1 74 ? 7.016 -12.531 -2.307 1.00 94.69 74 CYS A CA 1
ATOM 553 C C . CYS A 1 74 ? 6.487 -13.434 -1.189 1.00 94.69 74 CYS A C 1
ATOM 555 O O . CYS A 1 74 ? 7.157 -13.693 -0.190 1.00 94.69 74 CYS A O 1
ATOM 557 N N . ARG A 1 75 ? 5.230 -13.833 -1.337 1.00 91.50 75 ARG A N 1
ATOM 558 C CA . ARG A 1 75 ? 4.504 -14.690 -0.407 1.00 91.50 75 ARG A CA 1
ATOM 559 C C . ARG A 1 75 ? 3.577 -15.605 -1.206 1.00 91.50 75 ARG A C 1
ATOM 561 O O . ARG A 1 75 ? 3.386 -15.390 -2.405 1.00 91.50 75 ARG A O 1
ATOM 568 N N . ASP A 1 76 ? 3.004 -16.607 -0.548 1.00 93.31 76 ASP A N 1
ATOM 569 C CA . ASP A 1 76 ? 1.957 -17.424 -1.156 1.00 93.31 76 ASP A CA 1
ATOM 570 C C . ASP A 1 76 ? 0.760 -16.555 -1.586 1.00 93.31 76 ASP A C 1
ATOM 572 O O . ASP A 1 76 ? 0.378 -15.614 -0.886 1.00 93.31 76 ASP A O 1
ATOM 576 N N . SER A 1 77 ? 0.163 -16.861 -2.740 1.00 90.38 77 SER A N 1
ATOM 577 C CA . SER A 1 77 ? -0.928 -16.065 -3.318 1.00 90.38 77 SER A CA 1
ATOM 578 C C . SER A 1 77 ? -2.213 -16.062 -2.491 1.00 90.38 77 SER A C 1
ATOM 580 O O . SER A 1 77 ? -3.010 -15.141 -2.642 1.00 90.38 77 SER A O 1
ATOM 582 N N . GLY A 1 78 ? -2.430 -17.063 -1.633 1.00 92.06 78 GLY A N 1
ATOM 583 C CA . GLY A 1 78 ? -3.546 -17.078 -0.684 1.00 92.06 78 GLY A CA 1
ATOM 584 C C . GLY A 1 78 ? -3.339 -16.145 0.513 1.00 92.06 78 GLY A C 1
ATOM 585 O O . GLY A 1 78 ? -4.264 -15.943 1.294 1.00 92.06 78 GLY A O 1
ATOM 586 N N . GLN A 1 79 ? -2.136 -15.588 0.671 1.00 90.12 79 GLN A N 1
ATOM 587 C CA . GLN A 1 79 ? -1.748 -14.732 1.795 1.00 90.12 79 GLN A CA 1
ATOM 588 C C . GLN A 1 79 ? -1.439 -13.278 1.397 1.00 90.12 79 GLN A C 1
ATOM 590 O O . GLN A 1 79 ? -1.187 -12.448 2.274 1.00 90.12 79 GLN A O 1
ATOM 595 N N . ILE A 1 80 ? -1.400 -12.995 0.094 1.00 90.06 80 ILE A N 1
ATOM 596 C CA . ILE A 1 80 ? -1.573 -11.655 -0.495 1.00 90.06 80 ILE A CA 1
ATOM 597 C C . ILE A 1 80 ? -3.065 -11.449 -0.642 1.00 90.06 80 ILE A C 1
ATOM 599 O O . ILE A 1 80 ? -3.589 -10.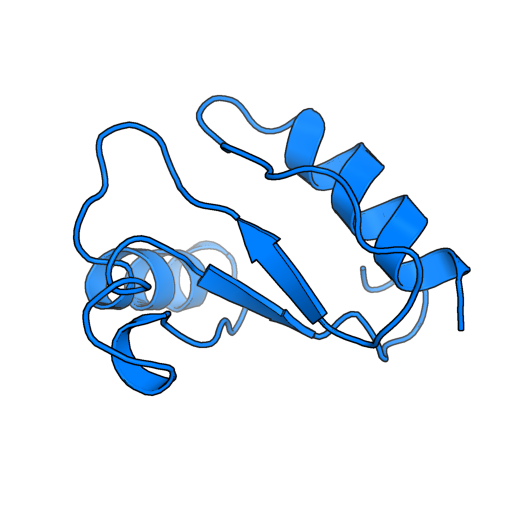339 -0.408 1.00 90.06 80 ILE A O 1
#

Nearest PDB structures (foldseek):
  8fft-assembly2_C  TM=7.574E-01  e=2.208E-03  Dolichospermum flos-aquae
  8fft-assembly1_B  TM=7.537E-01  e=2.364E-03  Dolichospermum flos-aquae
  2o1b-assembly1_A-2  TM=8.691E-01  e=1.222E-02  Staphylococcus aureus
  8fft-assembly2_D  TM=7.520E-01  e=4.087E-03  Dolichospermum flos-aquae
  2zc0-assembly1_A  TM=7.270E-01  e=5.019E-03  Thermococcus litoralis